Protein AF-A0A2G9SMI5-F1 (afdb_monomer)

Organism: Aquarana catesbeiana (NCBI:txid8400)

Solvent-accessible surface area (backbone atoms only — not comparable to full-atom values): 5052 Å² total; per-residue (Å²): 84,64,70,61,54,50,54,52,37,60,77,73,46,49,79,37,37,32,74,67,52,51,51,50,50,58,58,55,52,71,73,57,61,56,59,66,60,49,52,52,61,75,40,60,99,52,100,68,56,70,69,54,51,50,49,52,52,51,61,54,43,66,58,50,51,59,52,51,50,50,48,54,53,48,32,57,76,68,69,67,66,79,77,69,61,88

Sequence (86 aa):
MKVNVTKAYEIALKKYHGWLVQKLFQTALLAAPYKDDFLKALSKGQNVREEECIEKIRQFLVNFTPTIDAIYIMYNKMGAELDYKA

Structure (mmCIF, N/CA/C/O backbone):
data_AF-A0A2G9SMI5-F1
#
_entry.id   AF-A0A2G9SMI5-F1
#
loop_
_atom_site.group_PDB
_atom_site.id
_atom_site.type_symbol
_atom_site.label_atom_id
_atom_site.label_alt_id
_atom_site.label_comp_id
_atom_site.label_asym_id
_atom_site.label_entity_id
_atom_site.label_seq_id
_atom_site.pdbx_PDB_ins_code
_atom_site.Cartn_x
_atom_site.Cartn_y
_atom_site.Cartn_z
_atom_site.occupancy
_atom_site.B_iso_or_equiv
_atom_site.auth_seq_id
_atom_site.auth_comp_id
_atom_site.auth_asym_id
_atom_site.auth_atom_id
_atom_site.pdbx_PDB_model_num
ATOM 1 N N . MET A 1 1 ? -5.003 4.826 9.227 1.00 88.81 1 MET A N 1
ATOM 2 C CA . MET A 1 1 ? -5.047 4.148 7.911 1.00 88.81 1 MET A CA 1
ATOM 3 C C . MET A 1 1 ? -4.550 5.039 6.775 1.00 88.81 1 MET A C 1
ATOM 5 O O . MET A 1 1 ? -3.633 4.628 6.079 1.00 88.81 1 MET A O 1
ATOM 9 N N . LYS A 1 2 ? -5.065 6.271 6.627 1.00 93.25 2 LYS A N 1
ATOM 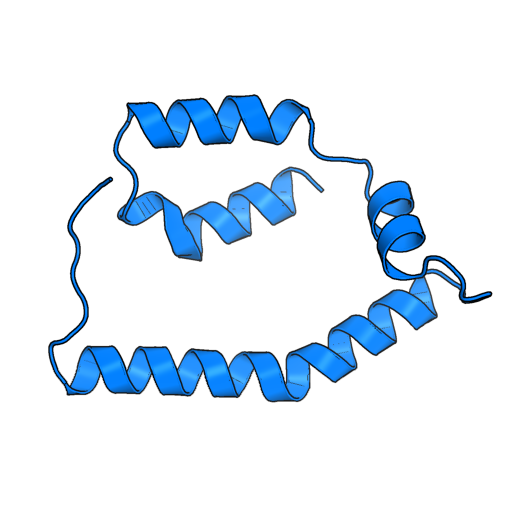10 C CA . LYS A 1 2 ? -4.710 7.186 5.521 1.00 93.25 2 LYS A CA 1
ATOM 11 C C . LYS A 1 2 ? -3.201 7.371 5.294 1.00 93.25 2 LYS A C 1
ATOM 13 O O . LYS A 1 2 ? -2.748 7.166 4.181 1.00 93.25 2 LYS A O 1
ATOM 18 N N . VAL A 1 3 ? -2.419 7.648 6.344 1.00 96.06 3 VAL A N 1
ATOM 19 C CA . VAL A 1 3 ? -0.948 7.795 6.241 1.00 96.06 3 VAL A CA 1
ATOM 20 C C . VAL A 1 3 ? -0.270 6.535 5.683 1.00 96.06 3 VAL A C 1
ATOM 22 O O . VAL A 1 3 ? 0.602 6.637 4.826 1.00 96.06 3 VAL A O 1
ATOM 25 N N . ASN A 1 4 ? -0.702 5.346 6.116 1.00 96.38 4 ASN A N 1
ATOM 26 C CA . ASN A 1 4 ? -0.129 4.074 5.665 1.00 96.38 4 ASN A CA 1
ATOM 27 C C . ASN A 1 4 ? -0.444 3.816 4.185 1.00 96.38 4 ASN A C 1
ATOM 29 O O . ASN A 1 4 ? 0.444 3.442 3.425 1.00 96.38 4 ASN A O 1
ATOM 33 N N . VAL A 1 5 ? -1.694 4.062 3.776 1.00 97.75 5 VAL A N 1
ATOM 34 C CA . VAL A 1 5 ? -2.142 3.905 2.384 1.00 97.75 5 VAL A CA 1
ATOM 35 C C . VAL A 1 5 ? -1.444 4.913 1.471 1.00 97.75 5 VAL A C 1
ATOM 37 O O . VAL A 1 5 ? -0.970 4.532 0.405 1.00 97.75 5 VAL A O 1
ATOM 40 N N . THR A 1 6 ? -1.305 6.172 1.902 1.00 98.06 6 THR A N 1
ATOM 41 C CA . THR A 1 6 ? -0.536 7.184 1.166 1.00 98.06 6 THR A CA 1
ATOM 42 C C . THR A 1 6 ? 0.904 6.731 0.972 1.00 98.06 6 THR A C 1
ATOM 44 O O . THR A 1 6 ? 1.374 6.703 -0.159 1.00 98.06 6 THR A O 1
ATOM 47 N N . LYS A 1 7 ? 1.588 6.303 2.040 1.00 98.38 7 LYS A N 1
ATOM 48 C CA . LYS A 1 7 ? 2.980 5.846 1.944 1.00 98.38 7 LYS A CA 1
ATOM 49 C C . LYS A 1 7 ? 3.128 4.662 0.984 1.00 98.38 7 LYS A C 1
ATOM 51 O O . LYS A 1 7 ? 4.031 4.671 0.156 1.00 98.38 7 LYS A O 1
ATOM 56 N N . ALA A 1 8 ? 2.234 3.673 1.062 1.00 98.19 8 ALA A N 1
ATOM 57 C CA . ALA A 1 8 ? 2.236 2.523 0.157 1.00 98.19 8 ALA A CA 1
ATOM 58 C C . ALA A 1 8 ? 2.006 2.935 -1.309 1.00 98.19 8 ALA A C 1
ATOM 60 O O . ALA A 1 8 ? 2.692 2.455 -2.208 1.00 98.19 8 ALA A O 1
ATOM 61 N N . TYR A 1 9 ? 1.087 3.869 -1.557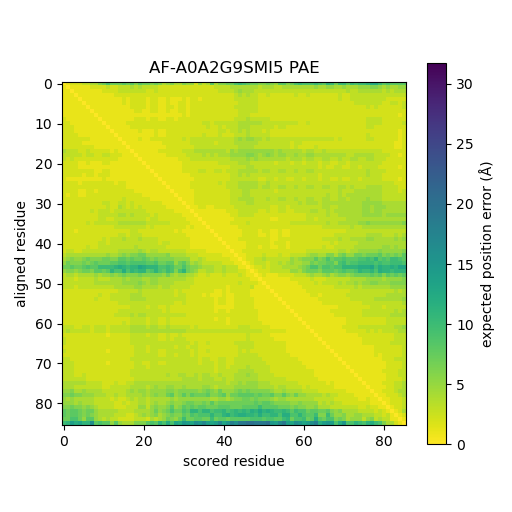 1.00 98.44 9 TYR A N 1
ATOM 62 C CA . TYR A 1 9 ? 0.830 4.392 -2.897 1.00 98.44 9 TYR A CA 1
ATOM 63 C C . TYR A 1 9 ? 2.034 5.133 -3.483 1.00 98.44 9 TYR A C 1
ATOM 65 O O . TYR A 1 9 ? 2.354 4.959 -4.659 1.00 98.44 9 TYR A O 1
ATOM 73 N N . GLU A 1 10 ? 2.711 5.942 -2.668 1.00 98.00 10 GLU A N 1
ATOM 74 C CA . GLU A 1 10 ? 3.870 6.725 -3.097 1.00 98.00 10 GLU A CA 1
ATOM 75 C C . GLU A 1 10 ? 5.030 5.855 -3.567 1.00 98.00 10 GLU A C 1
ATOM 77 O O . GLU A 1 10 ? 5.637 6.172 -4.588 1.00 98.00 10 GLU A O 1
ATOM 82 N N . ILE A 1 11 ? 5.299 4.757 -2.860 1.00 97.38 11 ILE A N 1
ATOM 83 C CA . ILE A 1 11 ? 6.387 3.840 -3.213 1.00 97.38 11 ILE A CA 1
ATOM 84 C C . ILE A 1 11 ? 6.021 2.906 -4.373 1.00 97.38 11 ILE A C 1
ATOM 86 O O . ILE A 1 11 ? 6.901 2.544 -5.147 1.00 97.38 11 ILE A O 1
ATOM 90 N N . ALA A 1 12 ? 4.745 2.519 -4.502 1.00 96.81 12 ALA A N 1
ATOM 91 C CA . ALA A 1 12 ? 4.345 1.446 -5.413 1.00 96.81 12 ALA A CA 1
ATOM 92 C C . ALA A 1 12 ? 3.746 1.936 -6.737 1.00 96.81 12 ALA A C 1
ATOM 94 O O . ALA A 1 12 ? 4.103 1.412 -7.785 1.00 96.81 12 ALA A O 1
ATOM 95 N N . LEU A 1 13 ? 2.833 2.916 -6.718 1.00 97.69 13 LEU A N 1
ATOM 96 C CA . LEU A 1 13 ? 1.987 3.227 -7.885 1.00 97.69 13 LEU A CA 1
ATOM 97 C C . LEU A 1 13 ? 2.103 4.668 -8.381 1.00 97.69 13 LEU A C 1
ATOM 99 O O . LEU A 1 13 ? 1.958 4.916 -9.575 1.00 97.69 13 LEU A O 1
ATOM 103 N N . LYS A 1 14 ? 2.388 5.631 -7.497 1.00 97.62 14 LYS A N 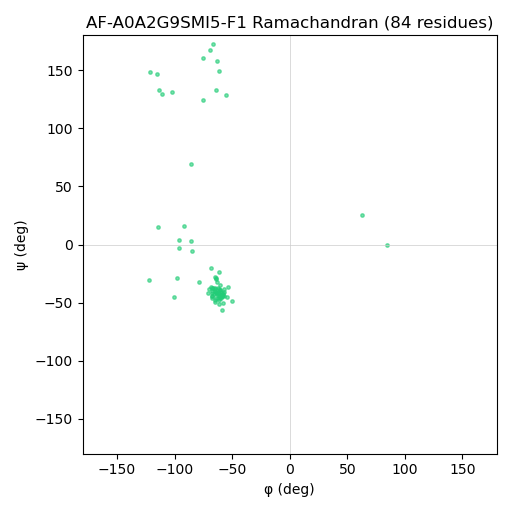1
ATOM 104 C CA . LYS A 1 14 ? 2.337 7.068 -7.822 1.00 97.62 14 LYS A CA 1
ATOM 105 C C . LYS A 1 14 ? 3.171 7.447 -9.048 1.00 97.62 14 LYS A C 1
ATOM 107 O O . LYS A 1 14 ? 2.738 8.309 -9.810 1.00 97.62 14 LYS A O 1
ATOM 112 N N . LYS A 1 15 ? 4.335 6.814 -9.256 1.00 96.50 15 LYS A N 1
ATOM 113 C CA . LYS A 1 15 ? 5.204 7.093 -10.415 1.00 96.50 15 LYS A CA 1
ATOM 114 C C . LYS A 1 15 ? 4.560 6.748 -11.764 1.00 96.50 15 LYS A C 1
ATOM 116 O O . LYS A 1 15 ? 4.838 7.448 -12.732 1.00 96.50 15 LYS A O 1
ATOM 121 N N . TYR A 1 16 ? 3.661 5.764 -11.798 1.00 97.56 16 TYR A N 1
ATOM 122 C CA . TYR A 1 16 ? 2.980 5.290 -13.009 1.00 97.56 16 TYR A CA 1
ATOM 123 C C . TYR A 1 16 ? 1.604 5.925 -13.221 1.00 97.56 16 TYR A C 1
ATOM 125 O O . TYR A 1 16 ? 0.884 5.550 -14.137 1.00 97.56 16 TYR A O 1
ATOM 133 N N . HIS A 1 17 ? 1.193 6.867 -12.374 1.00 98.06 17 HIS A N 1
ATOM 134 C CA . HIS A 1 17 ? -0.098 7.538 -12.501 1.00 98.06 17 HIS A CA 1
ATOM 135 C C . HIS A 1 17 ? 0.099 9.001 -12.892 1.00 98.06 17 HIS A C 1
ATOM 137 O O . HIS A 1 17 ? 0.856 9.738 -12.248 1.00 98.06 17 HIS A O 1
ATOM 143 N N . GLY A 1 18 ? -0.607 9.445 -13.929 1.00 97.56 18 GLY A N 1
ATOM 144 C CA . GLY A 1 18 ? -0.720 10.844 -14.317 1.00 97.56 18 GLY A CA 1
ATOM 145 C C . GLY A 1 18 ? -1.480 11.677 -13.282 1.00 97.56 18 GLY A C 1
ATOM 146 O O . GLY A 1 18 ? -2.054 11.167 -12.317 1.00 97.56 18 GLY A O 1
ATOM 147 N N . TRP A 1 19 ? -1.496 12.996 -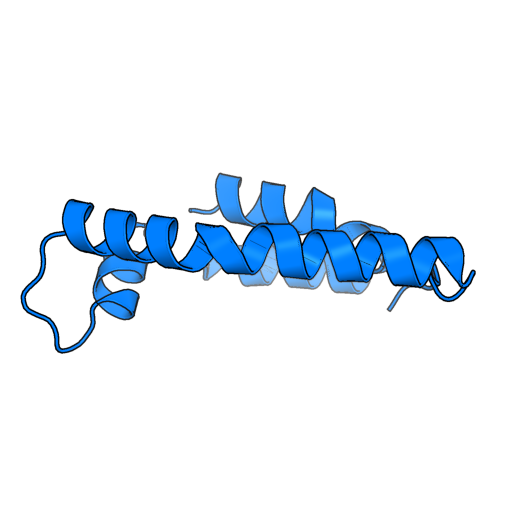13.478 1.00 97.25 19 TRP A N 1
ATOM 148 C CA . TRP A 1 19 ? -2.082 13.937 -12.516 1.00 97.25 19 TRP A CA 1
ATOM 149 C C . TRP A 1 19 ? -3.562 13.640 -12.209 1.00 97.25 19 TRP A C 1
ATOM 151 O O . TRP A 1 19 ? -3.977 13.737 -11.053 1.00 97.25 19 TRP A O 1
ATOM 161 N N . LEU A 1 20 ? -4.338 13.232 -13.222 1.00 98.00 20 LEU A N 1
ATOM 162 C CA . LEU A 1 20 ? -5.761 12.923 -13.088 1.00 98.00 20 LEU A CA 1
ATOM 163 C C . LEU A 1 20 ? -5.981 11.706 -12.181 1.00 98.00 20 LEU A C 1
ATOM 165 O O . LEU A 1 20 ? -6.750 11.777 -11.223 1.00 98.00 20 LEU A O 1
ATOM 169 N N . VAL A 1 21 ? -5.252 10.614 -12.428 1.00 98.31 21 VAL A N 1
ATOM 170 C CA . VAL A 1 21 ? -5.349 9.385 -11.627 1.00 98.31 21 VAL A CA 1
ATOM 171 C C . VAL A 1 21 ? -4.844 9.622 -10.202 1.00 98.31 21 VAL A C 1
ATOM 173 O O . VAL A 1 21 ? -5.455 9.158 -9.240 1.00 98.31 21 VAL A O 1
ATOM 176 N N . GLN A 1 22 ? -3.790 10.426 -10.024 1.00 98.25 22 GLN A N 1
ATOM 177 C CA . GLN A 1 22 ? -3.335 10.828 -8.690 1.00 98.25 22 GLN A CA 1
ATOM 178 C C . GLN A 1 22 ? -4.408 11.608 -7.913 1.00 98.25 22 GLN A C 1
ATOM 180 O O . GLN A 1 22 ? -4.567 11.387 -6.711 1.00 98.25 22 GLN A O 1
ATOM 185 N N . LYS A 1 23 ? -5.168 12.494 -8.572 1.00 98.06 23 LYS A N 1
ATOM 186 C CA . LYS A 1 23 ? -6.293 13.205 -7.940 1.00 98.06 23 LYS A CA 1
ATOM 187 C C . LYS A 1 23 ? -7.440 12.268 -7.594 1.00 98.06 23 LYS A C 1
ATOM 189 O O . LYS A 1 23 ? -7.968 12.352 -6.487 1.00 98.06 23 LYS A O 1
ATOM 194 N N . LEU A 1 24 ? -7.766 11.336 -8.485 1.00 98.25 24 LEU A N 1
ATOM 195 C CA . LEU A 1 24 ? -8.769 10.312 -8.213 1.00 98.25 24 LEU A CA 1
ATOM 196 C C . LEU A 1 24 ? -8.392 9.464 -6.989 1.00 98.25 24 LEU A C 1
ATOM 198 O O . LEU A 1 24 ? -9.230 9.256 -6.115 1.00 98.25 24 LEU A O 1
ATOM 202 N N . PHE A 1 25 ? -7.127 9.047 -6.873 1.00 98.1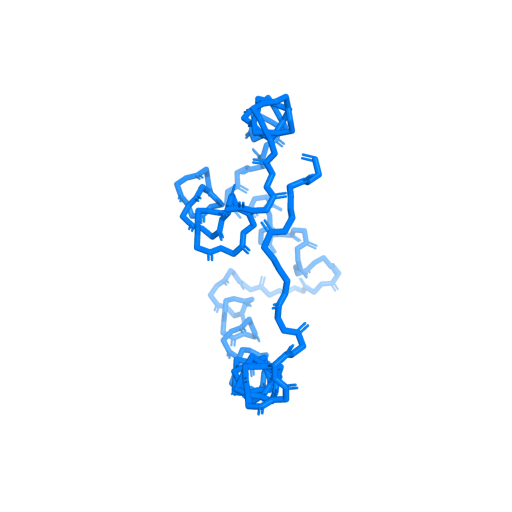2 25 PHE A N 1
ATOM 203 C CA . PHE A 1 25 ? -6.629 8.334 -5.695 1.00 98.12 25 PHE A CA 1
ATOM 204 C C . PHE A 1 25 ? -6.797 9.152 -4.404 1.00 98.12 25 PHE A C 1
ATOM 206 O O . PHE A 1 25 ? -7.258 8.620 -3.396 1.00 98.12 25 PHE A O 1
ATOM 213 N N . GLN A 1 26 ? -6.473 10.452 -4.426 1.00 97.00 26 GLN A N 1
ATOM 214 C CA . GLN A 1 26 ? -6.659 11.335 -3.265 1.00 97.00 26 GLN A CA 1
ATOM 215 C C . GLN A 1 26 ? -8.129 11.408 -2.830 1.00 97.00 26 GLN A C 1
ATOM 217 O O . GLN A 1 26 ? -8.410 11.357 -1.633 1.00 97.00 26 GLN A O 1
ATOM 222 N N . THR A 1 27 ? -9.061 11.476 -3.783 1.00 97.88 27 THR A N 1
ATOM 223 C CA . THR A 1 27 ? -10.499 11.450 -3.488 1.00 97.88 27 THR A CA 1
ATOM 224 C C . THR A 1 27 ? -10.934 10.087 -2.947 1.00 97.88 27 THR A C 1
ATOM 226 O O . THR A 1 27 ? -11.630 10.033 -1.936 1.00 97.88 27 THR A O 1
ATOM 229 N N . ALA A 1 28 ? -10.477 8.981 -3.542 1.00 97.56 28 ALA A N 1
A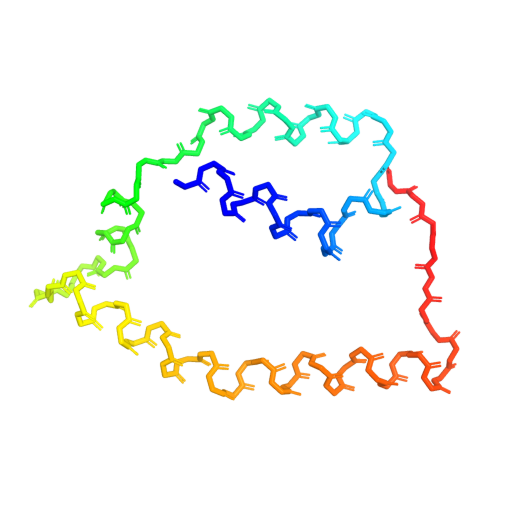TOM 230 C CA . ALA A 1 28 ? -10.782 7.629 -3.067 1.00 97.56 28 ALA A CA 1
ATOM 231 C C . ALA A 1 28 ? -10.275 7.383 -1.634 1.00 97.56 28 ALA A C 1
ATOM 233 O O . ALA A 1 28 ? -10.949 6.735 -0.834 1.00 97.56 28 ALA A O 1
ATOM 234 N N . LEU A 1 29 ? -9.129 7.964 -1.266 1.00 97.12 29 LEU A N 1
ATOM 235 C CA . LEU A 1 29 ? -8.561 7.869 0.081 1.00 97.12 29 LEU A CA 1
ATOM 236 C C . LEU A 1 29 ? -9.478 8.460 1.166 1.00 97.12 29 LEU A C 1
ATOM 238 O O . LEU A 1 29 ? -9.376 8.079 2.336 1.00 97.12 29 LEU A O 1
ATOM 242 N N . LEU A 1 30 ? -10.386 9.374 0.812 1.00 96.19 30 LEU A N 1
ATOM 243 C CA . LEU A 1 30 ? -11.373 9.905 1.756 1.00 96.19 30 LEU A CA 1
ATOM 244 C C . LEU A 1 30 ? -12.334 8.820 2.251 1.00 96.19 30 LEU A C 1
ATOM 246 O O . LEU A 1 30 ? -12.749 8.893 3.405 1.00 96.19 30 LEU A O 1
ATOM 250 N N . ALA A 1 31 ? -12.601 7.806 1.425 1.00 96.88 31 ALA A N 1
ATOM 251 C CA . ALA A 1 31 ? -13.441 6.658 1.749 1.00 96.88 31 ALA A CA 1
ATOM 252 C C . ALA A 1 31 ? -12.683 5.518 2.459 1.00 96.88 31 ALA A C 1
ATOM 254 O O . ALA A 1 31 ? -13.265 4.468 2.725 1.00 96.88 31 ALA A O 1
ATOM 255 N N . ALA A 1 32 ? -11.390 5.688 2.765 1.00 95.94 32 ALA A N 1
ATOM 256 C CA . ALA A 1 32 ? -10.632 4.666 3.479 1.00 95.94 32 ALA A CA 1
ATOM 257 C C . ALA A 1 32 ? -11.204 4.446 4.898 1.00 95.94 32 ALA A C 1
ATOM 259 O O . ALA A 1 32 ? -11.405 5.428 5.622 1.00 95.94 32 ALA A O 1
ATOM 260 N N . PRO A 1 33 ? -11.413 3.187 5.324 1.00 96.81 33 PRO A N 1
ATOM 261 C CA . PRO A 1 33 ? -12.006 2.875 6.622 1.00 96.81 33 PRO A CA 1
ATOM 262 C C . PRO A 1 33 ? -11.078 3.231 7.792 1.00 96.81 33 PRO A C 1
ATOM 264 O O . PRO A 1 33 ? -9.865 3.450 7.634 1.00 96.81 33 PRO A O 1
ATOM 267 N N . TYR A 1 34 ? -11.642 3.228 9.001 1.00 96.31 34 TYR A N 1
ATOM 268 C CA . TYR A 1 34 ? -10.843 3.200 10.222 1.00 96.31 34 TYR A CA 1
ATOM 269 C C . TYR A 1 34 ? -10.031 1.901 10.305 1.00 96.31 34 TYR A C 1
ATOM 271 O O . TYR A 1 34 ? -10.336 0.898 9.660 1.00 96.31 34 TYR A O 1
ATOM 279 N N . LYS A 1 35 ? -8.946 1.933 11.087 1.00 94.88 35 LYS A N 1
ATOM 280 C CA . LYS A 1 35 ? -8.036 0.788 11.230 1.00 94.88 35 LYS A CA 1
ATOM 281 C C . LYS A 1 35 ? -8.775 -0.435 11.781 1.00 94.88 35 LYS A C 1
ATOM 283 O O . LYS A 1 35 ? -8.640 -1.516 11.220 1.00 94.88 35 LYS A O 1
ATOM 288 N N . ASP A 1 36 ? -9.572 -0.233 12.819 1.00 95.12 36 ASP A N 1
ATOM 289 C CA . ASP A 1 36 ? -10.272 -1.309 13.514 1.00 95.12 36 ASP A CA 1
ATOM 290 C C . ASP A 1 36 ? -11.339 -1.936 12.612 1.00 95.12 36 ASP A C 1
ATOM 292 O O . ASP A 1 36 ? -11.453 -3.155 12.556 1.00 95.12 36 ASP A O 1
ATOM 296 N N . ASP A 1 37 ? -12.070 -1.126 11.838 1.00 96.00 37 ASP A N 1
ATOM 297 C CA . ASP A 1 37 ? -13.055 -1.627 10.871 1.00 96.00 37 ASP A CA 1
ATOM 298 C C . ASP A 1 37 ? -12.389 -2.430 9.750 1.00 96.00 37 ASP A C 1
ATOM 300 O O . ASP A 1 37 ? -12.888 -3.482 9.358 1.00 96.00 37 ASP A O 1
ATOM 304 N N . PHE A 1 38 ? -11.228 -1.977 9.268 1.00 96.88 38 PHE A N 1
ATOM 305 C CA . PHE A 1 38 ? -10.432 -2.720 8.292 1.00 96.88 38 PHE A CA 1
ATOM 306 C C . PHE A 1 38 ? -9.958 -4.069 8.845 1.00 96.88 38 PHE A C 1
ATOM 308 O O . PHE A 1 38 ? -10.093 -5.089 8.174 1.00 96.88 38 PHE A O 1
ATOM 315 N N . LEU A 1 39 ? -9.434 -4.096 10.073 1.00 96.50 39 LEU A N 1
ATOM 316 C CA . LEU A 1 39 ? -8.937 -5.328 10.688 1.00 96.50 39 LEU A CA 1
ATOM 317 C C . LEU A 1 39 ? -10.077 -6.292 11.036 1.00 96.50 39 LEU A C 1
ATOM 319 O O . LEU A 1 39 ? -9.953 -7.481 10.763 1.00 96.50 39 LEU A O 1
ATOM 323 N N . LYS A 1 40 ? -11.223 -5.786 11.509 1.00 95.25 40 LYS A N 1
ATOM 324 C CA . LYS A 1 40 ? -12.455 -6.578 11.676 1.00 95.25 40 LYS A CA 1
ATOM 325 C C . LYS A 1 40 ? -12.955 -7.154 10.354 1.00 95.25 40 LYS A C 1
ATOM 327 O O . LYS A 1 40 ? -13.440 -8.282 10.319 1.00 95.25 40 LYS A O 1
ATOM 332 N N . ALA A 1 41 ? -12.866 -6.388 9.267 1.00 96.31 41 ALA A N 1
ATOM 333 C CA . ALA A 1 41 ? -13.243 -6.872 7.945 1.00 96.31 41 ALA A CA 1
ATOM 334 C C . ALA A 1 41 ? -12.290 -7.973 7.451 1.00 96.31 41 ALA A C 1
ATOM 336 O O . ALA A 1 41 ? -12.753 -8.940 6.849 1.00 96.31 41 ALA A O 1
ATOM 337 N N . LEU A 1 42 ? -10.989 -7.862 7.738 1.00 96.56 42 LEU A N 1
ATOM 338 C CA . LEU A 1 42 ? -9.995 -8.886 7.400 1.00 96.56 42 LEU A CA 1
ATOM 339 C C . LEU A 1 42 ? -10.171 -10.182 8.197 1.00 96.56 42 LEU A C 1
ATOM 341 O O . LEU A 1 42 ? -9.986 -11.259 7.637 1.00 96.56 42 LEU A O 1
ATOM 345 N N . SER A 1 43 ? -10.554 -10.101 9.471 1.00 96.38 43 SER A N 1
ATOM 346 C CA . SER A 1 43 ? -10.811 -11.269 10.322 1.00 96.38 43 SER A CA 1
ATOM 347 C C . SER A 1 43 ? -12.272 -11.736 10.310 1.00 96.38 43 SER A C 1
ATOM 349 O O . SER A 1 43 ? -12.697 -12.497 11.181 1.00 96.38 43 SER A O 1
ATOM 351 N N . 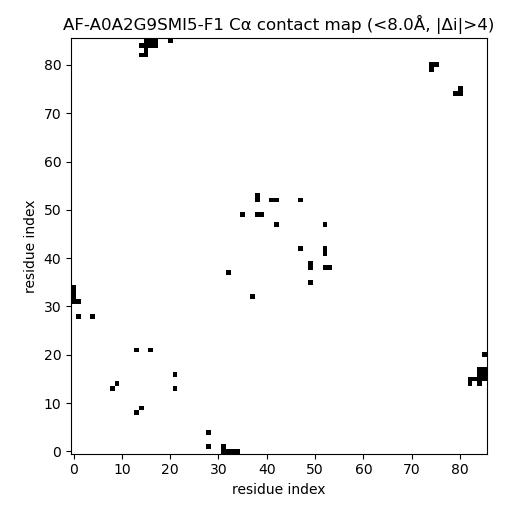LYS A 1 44 ? -13.077 -11.293 9.336 1.00 95.31 44 LYS A N 1
ATOM 352 C CA . LYS A 1 44 ? -14.515 -11.587 9.290 1.00 95.31 44 LYS A CA 1
ATOM 353 C C . LYS A 1 44 ? -14.781 -13.096 9.333 1.00 95.31 44 LYS A C 1
ATOM 355 O O . LYS A 1 44 ? -14.257 -13.859 8.529 1.00 95.31 44 LYS A O 1
ATOM 360 N N . GLY A 1 45 ? -15.658 -13.512 10.248 1.00 93.81 45 GLY A N 1
ATOM 361 C CA . GLY A 1 45 ? -16.003 -14.923 10.456 1.00 93.81 45 GLY A CA 1
ATOM 362 C C . GLY A 1 45 ? -15.041 -15.675 11.382 1.00 93.81 45 GLY A C 1
ATOM 363 O O . GLY A 1 45 ? -15.269 -16.849 11.658 1.00 93.81 45 GLY A O 1
ATOM 364 N N . GLN A 1 46 ? -14.007 -15.009 11.897 1.00 93.25 46 GLN A N 1
ATOM 365 C CA . GLN A 1 46 ? -13.085 -15.551 12.888 1.00 93.25 46 GLN A CA 1
ATOM 366 C C . GLN A 1 46 ? -13.248 -14.795 14.209 1.00 93.25 46 GLN A C 1
ATOM 368 O O . GLN A 1 46 ? -13.273 -13.565 14.236 1.00 93.25 46 GLN A O 1
ATOM 373 N N . ASN A 1 47 ? -13.350 -15.522 15.323 1.00 91.19 47 ASN A N 1
ATOM 374 C CA . ASN A 1 47 ? -13.373 -14.918 16.655 1.00 91.19 47 ASN A CA 1
ATOM 375 C C . ASN A 1 47 ? -11.939 -14.706 17.160 1.00 91.19 47 ASN A C 1
ATOM 377 O O . ASN A 1 47 ? -11.471 -15.423 18.041 1.00 91.19 47 ASN A O 1
ATOM 381 N N . VAL A 1 48 ? -11.229 -13.767 16.537 1.00 93.44 48 VAL A N 1
ATOM 382 C CA . VAL A 1 48 ? -9.822 -13.464 16.832 1.00 93.44 48 VAL A CA 1
ATOM 383 C C . VAL A 1 48 ? -9.665 -12.011 17.252 1.00 93.44 48 VAL A C 1
ATOM 385 O O . VAL A 1 48 ? -10.398 -11.126 16.803 1.00 93.44 48 VAL A O 1
ATOM 388 N N . ARG A 1 49 ? -8.687 -11.759 18.120 1.00 94.75 49 ARG A N 1
ATOM 389 C CA . ARG A 1 49 ? -8.330 -10.395 18.528 1.00 94.75 49 ARG A CA 1
ATOM 390 C C . ARG A 1 49 ? -7.556 -9.690 17.415 1.00 94.75 49 ARG A C 1
ATOM 392 O O . ARG A 1 49 ? -6.972 -10.336 16.544 1.00 94.75 49 ARG A O 1
ATOM 399 N N . GLU A 1 50 ? -7.512 -8.363 17.466 1.00 94.56 50 GLU A N 1
ATOM 400 C CA . GLU A 1 50 ? -6.788 -7.560 16.477 1.00 94.56 50 GLU A CA 1
ATOM 401 C C . GLU A 1 50 ? -5.306 -7.956 16.394 1.00 94.56 50 GLU A C 1
ATOM 403 O O . GLU A 1 50 ? -4.758 -8.089 15.301 1.00 94.56 50 GLU A O 1
ATOM 408 N N . GLU A 1 51 ? -4.664 -8.211 17.535 1.00 96.31 51 GLU A N 1
ATOM 409 C CA . GLU A 1 51 ? -3.251 -8.590 17.603 1.00 96.31 51 GLU A CA 1
ATOM 410 C C . GLU A 1 51 ? -2.982 -9.912 16.883 1.00 96.31 51 GLU A C 1
ATOM 412 O O . GLU A 1 51 ? -1.965 -10.057 16.207 1.00 96.31 51 GLU A O 1
ATOM 417 N N . GLU A 1 52 ? -3.912 -10.862 16.988 1.00 96.81 52 GLU A N 1
ATOM 418 C CA . GLU A 1 52 ? -3.820 -12.144 16.297 1.00 96.81 52 GLU A CA 1
ATOM 419 C C . GLU A 1 52 ? -4.028 -11.972 14.789 1.00 96.81 52 GLU A C 1
ATOM 421 O O . GLU A 1 52 ? -3.258 -12.521 14.001 1.00 96.81 52 GLU A O 1
ATOM 426 N N . CYS A 1 53 ? -4.993 -11.142 14.373 1.00 97.50 53 CYS A N 1
ATOM 427 C CA . CYS A 1 53 ? -5.169 -10.780 12.965 1.00 97.50 53 CYS A CA 1
ATOM 428 C C . CYS A 1 53 ? -3.889 -10.152 12.389 1.00 97.50 53 CYS A C 1
ATOM 430 O O . CYS A 1 53 ? -3.455 -10.512 11.295 1.00 97.50 53 CYS A O 1
ATOM 432 N N . ILE A 1 54 ? -3.248 -9.243 13.129 1.00 97.75 54 ILE A N 1
ATOM 433 C CA . ILE A 1 54 ? -1.981 -8.619 12.725 1.00 97.75 54 ILE A CA 1
ATOM 434 C C . ILE A 1 54 ? -0.862 -9.658 12.632 1.00 97.75 54 ILE A C 1
ATOM 436 O O . ILE A 1 54 ? -0.075 -9.613 11.688 1.00 97.75 54 ILE A O 1
ATOM 440 N N . GLU A 1 55 ? -0.789 -10.608 13.560 1.00 98.19 55 GLU A N 1
ATOM 441 C CA . GLU A 1 55 ? 0.225 -11.661 13.510 1.00 98.19 55 GLU A CA 1
ATOM 442 C C . GLU A 1 55 ? 0.044 -12.569 12.289 1.00 98.19 55 GLU A C 1
ATOM 444 O O . GLU A 1 55 ? 1.016 -12.911 11.616 1.00 98.19 55 GLU A O 1
ATOM 449 N N . LYS A 1 56 ? -1.200 -12.874 11.907 1.00 97.69 56 LYS A N 1
ATOM 450 C CA . LYS A 1 56 ? -1.488 -13.581 10.650 1.00 97.69 56 LYS A CA 1
ATOM 451 C C . LYS A 1 56 ? -1.105 -12.772 9.415 1.00 97.69 56 LYS A C 1
ATOM 453 O O . LYS A 1 56 ? -0.542 -13.340 8.480 1.00 97.69 56 LYS A O 1
ATOM 458 N N . ILE A 1 57 ? -1.322 -11.456 9.423 1.00 98.06 57 ILE A N 1
ATOM 459 C CA . ILE A 1 57 ? -0.838 -10.569 8.353 1.00 98.06 57 ILE A CA 1
ATOM 460 C C . ILE A 1 57 ? 0.694 -10.625 8.269 1.00 98.06 57 ILE A C 1
ATOM 462 O O . ILE A 1 57 ? 1.237 -10.756 7.175 1.00 98.06 57 ILE A O 1
ATOM 466 N N . ARG A 1 58 ? 1.410 -10.587 9.401 1.00 98.44 58 ARG A N 1
ATOM 467 C CA . ARG A 1 58 ? 2.878 -10.720 9.411 1.00 98.44 58 ARG A CA 1
ATOM 468 C C . ARG A 1 58 ? 3.328 -12.059 8.841 1.00 98.44 58 ARG A C 1
ATOM 470 O O . ARG A 1 58 ? 4.205 -12.067 7.985 1.00 98.44 58 ARG A O 1
ATOM 477 N N . GLN A 1 59 ? 2.700 -13.160 9.257 1.00 98.44 59 GLN A N 1
ATOM 478 C CA . GLN A 1 59 ? 2.988 -14.503 8.740 1.00 98.44 59 GLN A CA 1
ATOM 479 C C . GLN A 1 59 ? 2.791 -14.584 7.221 1.00 98.44 59 GLN A C 1
ATOM 481 O O . GLN A 1 59 ? 3.646 -15.125 6.525 1.00 98.44 59 GLN A O 1
ATOM 486 N N . PHE A 1 60 ? 1.715 -13.997 6.689 1.00 98.38 60 PHE A N 1
ATOM 487 C CA . PHE A 1 60 ? 1.492 -13.901 5.243 1.00 98.38 60 PHE A CA 1
ATOM 488 C C . PHE A 1 60 ? 2.623 -13.136 4.534 1.00 98.38 60 PHE A C 1
ATOM 490 O O . PHE A 1 60 ? 3.128 -13.567 3.493 1.00 98.38 6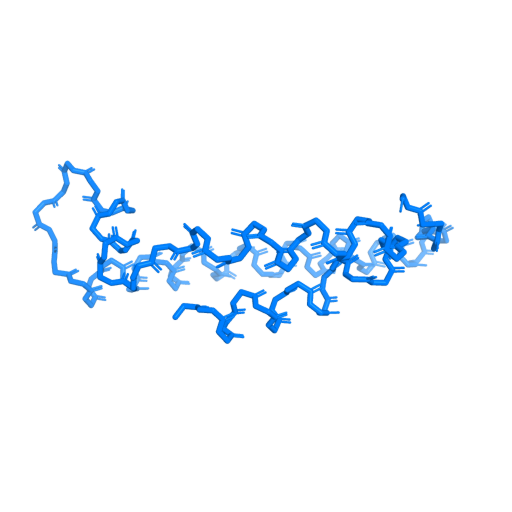0 PHE A O 1
ATOM 497 N N . LEU A 1 61 ? 3.061 -12.020 5.121 1.00 98.56 61 LEU A N 1
ATOM 498 C CA . LEU A 1 61 ? 4.081 -11.156 4.531 1.00 98.56 61 LEU A CA 1
ATOM 499 C C . LEU A 1 61 ? 5.479 -11.790 4.473 1.00 98.56 61 LEU A C 1
ATOM 501 O O . LEU A 1 61 ? 6.274 -11.352 3.638 1.00 98.56 61 LEU A O 1
ATOM 505 N N . VAL A 1 62 ? 5.765 -12.825 5.279 1.00 98.50 62 VAL A N 1
ATOM 506 C CA . VAL A 1 62 ? 7.061 -13.540 5.292 1.00 98.50 62 VAL A CA 1
ATOM 507 C C . VAL A 1 62 ? 7.443 -14.044 3.904 1.00 98.50 62 VAL A C 1
ATOM 509 O O . VAL A 1 62 ? 8.576 -13.846 3.484 1.00 98.50 62 VAL A O 1
ATOM 512 N N . ASN A 1 63 ? 6.500 -14.654 3.183 1.00 98.00 63 ASN A N 1
ATOM 513 C CA . ASN A 1 63 ? 6.758 -15.186 1.843 1.00 98.00 63 ASN A CA 1
ATOM 514 C C . ASN A 1 63 ? 6.298 -14.232 0.740 1.00 98.00 63 ASN A C 1
ATOM 516 O O . ASN A 1 63 ? 6.890 -14.214 -0.339 1.00 98.00 63 ASN A O 1
ATOM 520 N N . PHE A 1 64 ? 5.271 -13.417 0.999 1.00 98.69 64 PHE A N 1
ATOM 521 C CA . PHE A 1 64 ? 4.782 -12.454 0.014 1.00 98.69 64 PHE A CA 1
ATOM 522 C C . PHE A 1 64 ? 5.860 -11.427 -0.356 1.00 98.69 64 PHE A C 1
ATOM 524 O O . PHE A 1 64 ? 6.132 -11.227 -1.536 1.00 98.69 64 PHE A O 1
ATOM 531 N N . THR A 1 65 ? 6.525 -10.834 0.640 1.00 98.50 65 THR A N 1
ATOM 532 C CA . THR A 1 65 ? 7.539 -9.784 0.433 1.00 98.50 65 THR A CA 1
ATOM 533 C C . THR A 1 65 ? 8.709 -10.253 -0.444 1.00 98.50 65 THR A C 1
ATOM 535 O O . THR A 1 65 ? 8.896 -9.670 -1.511 1.00 98.50 65 THR A O 1
ATOM 538 N N . PRO A 1 66 ? 9.441 -11.340 -0.110 1.00 98.50 66 PRO A N 1
ATOM 539 C CA . PRO A 1 66 ? 10.561 -11.793 -0.938 1.00 98.50 66 PRO A CA 1
ATOM 540 C C . PRO A 1 66 ? 10.124 -12.273 -2.328 1.00 98.50 66 PRO A C 1
ATOM 542 O O . PRO A 1 66 ? 10.897 -12.178 -3.279 1.00 98.50 66 PRO A O 1
ATOM 545 N N . THR A 1 67 ? 8.889 -12.766 -2.475 1.00 98.75 67 THR A N 1
ATOM 546 C CA . THR A 1 67 ? 8.353 -13.146 -3.791 1.00 98.75 67 THR A CA 1
ATOM 547 C C . THR A 1 67 ? 8.159 -11.916 -4.677 1.00 98.75 67 THR A C 1
ATOM 549 O O . THR A 1 67 ? 8.577 -11.922 -5.833 1.00 98.75 67 THR A O 1
ATOM 552 N N . ILE A 1 68 ? 7.567 -10.845 -4.141 1.00 98.44 68 ILE A N 1
ATOM 553 C CA . ILE A 1 68 ? 7.419 -9.576 -4.865 1.00 98.44 68 ILE A CA 1
ATOM 554 C C . ILE A 1 68 ? 8.794 -8.975 -5.184 1.00 98.44 68 ILE A C 1
ATOM 556 O O . ILE A 1 68 ? 9.020 -8.566 -6.323 1.00 98.44 68 ILE A O 1
ATOM 560 N N . ASP A 1 69 ? 9.740 -8.999 -4.242 1.00 98.50 69 ASP A N 1
ATOM 561 C CA . ASP A 1 69 ? 11.108 -8.513 -4.470 1.00 98.50 69 ASP A CA 1
ATOM 562 C C . ASP A 1 69 ? 11.800 -9.272 -5.611 1.00 98.50 69 ASP A C 1
ATOM 564 O O . ASP A 1 69 ? 12.420 -8.662 -6.486 1.00 98.50 69 ASP A O 1
ATOM 568 N N . ALA A 1 70 ? 11.652 -10.599 -5.659 1.00 98.56 70 ALA A N 1
ATOM 569 C CA . ALA A 1 70 ? 12.199 -11.416 -6.737 1.00 98.56 70 ALA A CA 1
ATOM 570 C C . ALA A 1 70 ? 11.615 -11.034 -8.107 1.00 98.56 70 ALA A C 1
ATOM 572 O O . ALA A 1 70 ? 12.356 -10.978 -9.092 1.00 98.56 70 ALA A O 1
ATOM 573 N N . ILE A 1 71 ? 10.318 -10.715 -8.172 1.00 98.44 71 ILE A N 1
ATOM 574 C CA . ILE A 1 71 ? 9.660 -10.246 -9.399 1.00 98.44 71 ILE A CA 1
ATOM 575 C C . ILE A 1 71 ? 10.227 -8.887 -9.824 1.00 98.44 71 ILE A C 1
ATOM 577 O O . ILE A 1 71 ? 10.618 -8.737 -10.981 1.00 98.44 71 ILE A O 1
ATOM 581 N N . TYR A 1 72 ? 10.358 -7.922 -8.909 1.00 97.50 72 TYR A N 1
ATOM 582 C CA . TYR A 1 72 ? 10.977 -6.626 -9.223 1.00 97.50 72 TYR A CA 1
ATOM 583 C C . TYR A 1 72 ? 12.419 -6.785 -9.719 1.00 97.50 72 TYR A C 1
ATOM 585 O O . TYR A 1 72 ? 12.817 -6.152 -10.698 1.00 97.50 72 TYR A O 1
ATOM 593 N N . ILE A 1 73 ? 13.216 -7.646 -9.082 1.00 98.25 73 ILE A N 1
ATOM 594 C CA . ILE A 1 73 ? 14.587 -7.942 -9.522 1.00 98.25 73 ILE A CA 1
ATOM 595 C C . ILE A 1 73 ? 14.582 -8.540 -10.932 1.00 98.25 73 ILE A C 1
ATOM 597 O O . ILE A 1 73 ? 15.400 -8.149 -11.765 1.00 98.25 73 ILE A O 1
ATOM 601 N N . MET A 1 74 ? 13.673 -9.474 -11.207 1.00 98.56 74 MET A N 1
ATOM 602 C CA . MET A 1 74 ? 13.544 -10.121 -12.510 1.00 98.56 74 MET A CA 1
ATOM 603 C C . MET A 1 74 ? 13.199 -9.111 -13.611 1.00 98.56 74 MET A C 1
ATOM 605 O O . MET A 1 74 ? 13.914 -9.049 -14.609 1.00 98.56 74 MET A O 1
ATOM 609 N N . TYR A 1 75 ? 12.170 -8.281 -13.417 1.00 98.06 75 TYR A N 1
ATOM 610 C CA . TYR A 1 75 ? 11.752 -7.274 -14.402 1.00 98.06 75 TYR A CA 1
ATOM 611 C C . TYR A 1 75 ? 12.872 -6.280 -14.720 1.00 98.06 75 TYR A C 1
ATOM 613 O O . TYR A 1 75 ? 13.139 -6.005 -15.890 1.00 98.06 75 TYR A O 1
ATOM 621 N N . ASN A 1 76 ? 13.591 -5.814 -13.695 1.00 96.44 76 ASN A N 1
ATOM 622 C CA . ASN A 1 76 ? 14.740 -4.930 -13.884 1.00 96.44 76 ASN A CA 1
ATOM 623 C C . ASN A 1 76 ? 15.878 -5.616 -14.657 1.00 96.44 76 ASN A C 1
ATOM 625 O O . ASN A 1 76 ? 16.413 -5.038 -15.599 1.00 96.44 76 ASN A O 1
ATOM 629 N N . LYS A 1 77 ? 16.234 -6.862 -14.310 1.00 97.94 77 LYS A N 1
ATOM 630 C CA . LYS A 1 77 ? 17.290 -7.621 -15.011 1.00 97.94 77 LYS A CA 1
ATOM 631 C C . LYS A 1 77 ? 16.955 -7.897 -16.474 1.00 97.94 77 LYS A C 1
ATOM 633 O O . LYS A 1 77 ? 17.860 -7.970 -17.297 1.00 97.94 77 LYS A O 1
ATOM 638 N N . MET A 1 78 ? 15.676 -8.068 -16.785 1.00 98.00 78 MET A N 1
ATOM 639 C CA . MET A 1 78 ? 15.200 -8.335 -18.141 1.00 98.00 78 MET A CA 1
ATOM 640 C C . MET A 1 78 ? 14.995 -7.062 -18.973 1.00 98.00 78 MET A C 1
ATOM 642 O O . MET A 1 78 ? 14.667 -7.172 -20.150 1.00 98.00 78 ME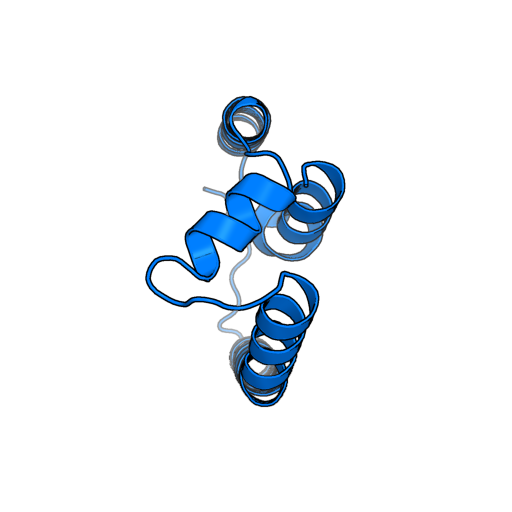T A O 1
ATOM 646 N N . GLY A 1 79 ? 15.149 -5.868 -18.386 1.00 96.19 79 GLY A N 1
ATOM 647 C CA . GLY A 1 79 ? 14.794 -4.612 -19.054 1.00 96.19 79 GLY A CA 1
ATOM 648 C C . GLY A 1 79 ? 13.298 -4.510 -19.376 1.00 96.19 79 GLY A C 1
ATOM 649 O O . GLY A 1 79 ? 12.921 -3.837 -20.328 1.00 96.19 79 GLY A O 1
ATOM 650 N N . ALA A 1 80 ? 12.456 -5.215 -18.614 1.00 96.56 80 ALA A N 1
ATOM 651 C CA . ALA A 1 80 ? 11.011 -5.311 -18.831 1.00 96.56 80 ALA A CA 1
ATOM 652 C C . ALA A 1 80 ? 10.204 -4.311 -17.981 1.00 96.56 80 ALA A C 1
ATOM 654 O O . ALA A 1 80 ? 8.980 -4.262 -18.076 1.00 96.56 80 ALA A O 1
ATOM 655 N N . GLU A 1 81 ? 10.878 -3.538 -17.129 1.00 93.94 81 GLU A N 1
ATOM 656 C CA . GLU A 1 81 ? 10.270 -2.470 -16.341 1.00 93.94 81 GLU A CA 1
ATOM 657 C C . GLU A 1 81 ? 9.992 -1.250 -17.231 1.00 93.94 81 GLU A C 1
ATOM 659 O O . GLU A 1 81 ? 10.901 -0.716 -17.866 1.00 93.94 81 GLU A O 1
ATOM 664 N N . LEU A 1 82 ? 8.736 -0.802 -17.264 1.00 93.62 82 LEU A N 1
ATOM 665 C CA . LEU A 1 82 ? 8.287 0.337 -18.066 1.00 93.62 82 LEU A CA 1
ATOM 666 C C . LEU A 1 82 ? 7.803 1.468 -17.154 1.00 93.62 82 LEU A C 1
ATOM 668 O O . LEU A 1 82 ? 7.227 1.214 -16.102 1.00 93.62 82 LEU A O 1
ATOM 672 N N . ASP A 1 83 ? 7.993 2.720 -17.566 1.00 91.81 83 ASP A N 1
ATOM 673 C CA . ASP A 1 83 ? 7.719 3.919 -16.761 1.00 91.81 83 ASP A CA 1
ATOM 674 C C . ASP A 1 83 ? 6.586 4.802 -17.317 1.00 91.81 83 ASP A C 1
ATOM 676 O O . ASP A 1 83 ? 6.410 5.949 -16.890 1.00 91.81 83 ASP A O 1
ATOM 680 N N . TYR A 1 84 ? 5.782 4.268 -18.243 1.00 91.00 84 TYR A N 1
ATOM 681 C CA . TYR A 1 84 ? 4.624 4.981 -18.776 1.00 91.00 84 TYR A CA 1
ATOM 682 C C . TYR A 1 84 ? 3.602 5.291 -17.676 1.00 91.00 84 TYR A C 1
ATOM 684 O O . TYR A 1 84 ? 3.436 4.551 -16.703 1.00 91.00 84 TYR A O 1
ATOM 692 N N . LYS A 1 85 ? 2.892 6.409 -17.853 1.00 94.19 85 LYS A N 1
ATOM 693 C CA . LYS A 1 85 ? 1.846 6.847 -16.930 1.00 94.19 85 LYS A CA 1
ATOM 694 C C . LYS A 1 85 ? 0.465 6.542 -17.493 1.00 94.19 85 LYS A C 1
ATOM 696 O O . LYS A 1 85 ? 0.198 6.883 -18.643 1.00 94.19 85 LYS A O 1
ATOM 701 N N . ALA A 1 86 ? -0.381 5.934 -16.666 1.00 79.25 86 ALA A N 1
ATOM 702 C CA . ALA A 1 86 ? -1.822 5.829 -16.883 1.00 79.25 86 ALA A CA 1
ATOM 703 C C . ALA A 1 86 ? -2.540 7.157 -16.593 1.00 79.25 86 ALA A C 1
ATOM 705 O O . ALA A 1 86 ? -2.048 7.935 -15.734 1.00 79.25 86 ALA A O 1
#

Mean predicted aligned error: 3.0 Å

Secondary structure (DSSP, 8-state):
-HHHHHHHHHHHTGGG--HHHHHHHHHHGGGPPPHHHHHHHHTTT----HHHHHHHHHHHHHHHHHHHHHHHHHHHHTT-------

Radius of gyration: 16.36 Å; Cα contacts (8 Å, |Δi|>4): 35; chains: 1; bounding box: 33×30×38 Å

Nearest PDB structures (foldseek):
  4gvt-assembly1_A  TM=9.704E-01  e=4.209E-09  Homo sapiens
  1tfj-assembly1_A  TM=9.828E-01  e=8.303E-09  Bos taurus
  3ric-assembly1_A  TM=9.865E-01  e=1.166E-08  Homo sapiens
  4gxg-assembly2_E  TM=9.732E-01  e=1.248E-08  Homo sapiens
  3s0i-assembly1_A-2  TM=9.749E-01  e=2.008E-08  Homo sapiens

Foldseek 3Di:
DLVVVVVCCVVPPPQQADPVVVVVVVVVSVVDDDPVVVLCVQCPPHPDDSVVSVVVVVVVCVPVVVVVVVVVVVCVVVVNDDRHHD

InterPro domains:
  IPR014830 Glycolipid transfer protein domain [PF08718] (1-43)
  IPR014830 Glycolipid transfer protein domain [PTHR10219] (6-74)
  IPR036497 Glycolipid transfer protein superfamily [G3DSA:1.10.3520.10] (1-78)
  IPR036497 Glycolipid transfer protein superfamily [SSF110004] (2-84)

pLDDT: mean 96.55, std 2.72, range [79.25, 98.75]